Protein AF-A0AAD7FQK0-F1 (afdb_monomer_lite)

Radius of gyration: 15.22 Å; chains: 1; bounding box: 39×41×34 Å

pLDDT: mean 89.02, std 11.33, range [38.66, 98.31]

Foldseek 3Di:
DDDQLADAAPDPDDWFPLQVVFSVVCRVDDVQFQGWQDDPQFIKTKGFQQVLLRQLSSVLVNCCSRYVPLLSLLLNLLVVVVCVVLPCVCVVVVNDSVSRVVSSCRGSVDPCSVVSVVVQQVVLVVDPLSDRVSSVVSVPDSVNVVPDDSPRMDMDTDGDPPD

Structure (mmCIF, N/CA/C/O backbone):
data_AF-A0AAD7FQK0-F1
#
_entry.id   AF-A0AAD7FQK0-F1
#
loop_
_atom_site.group_PDB
_atom_site.id
_atom_site.type_symbol
_atom_site.label_atom_id
_atom_site.label_alt_id
_atom_site.label_comp_id
_atom_site.label_asym_id
_atom_site.label_entity_id
_atom_site.label_seq_id
_atom_site.pdbx_PDB_ins_code
_atom_site.Cartn_x
_atom_site.Cartn_y
_atom_site.Cartn_z
_atom_site.occupancy
_atom_site.B_iso_or_equiv
_atom_site.auth_seq_id
_atom_site.auth_comp_id
_atom_site.auth_asym_id
_atom_site.auth_atom_id
_atom_site.pdbx_PDB_model_num
ATOM 1 N N . MET A 1 1 ? -24.841 8.581 -8.766 1.00 45.16 1 MET A N 1
ATOM 2 C CA . MET A 1 1 ? -24.220 8.222 -7.472 1.00 45.16 1 MET A CA 1
ATOM 3 C C . MET A 1 1 ? -22.842 7.675 -7.782 1.00 45.16 1 MET A C 1
ATOM 5 O O . MET A 1 1 ? -22.759 6.767 -8.600 1.00 45.16 1 MET A O 1
ATOM 9 N N . ASN A 1 2 ? -21.780 8.251 -7.218 1.00 56.91 2 ASN A N 1
ATOM 10 C CA . ASN A 1 2 ? -20.431 7.723 -7.421 1.00 56.91 2 ASN A CA 1
ATOM 11 C C . ASN A 1 2 ? -20.324 6.373 -6.701 1.00 56.91 2 ASN A C 1
ATOM 13 O O . ASN A 1 2 ? -20.667 6.271 -5.525 1.00 56.91 2 ASN A O 1
ATOM 17 N N . THR A 1 3 ? -19.908 5.333 -7.423 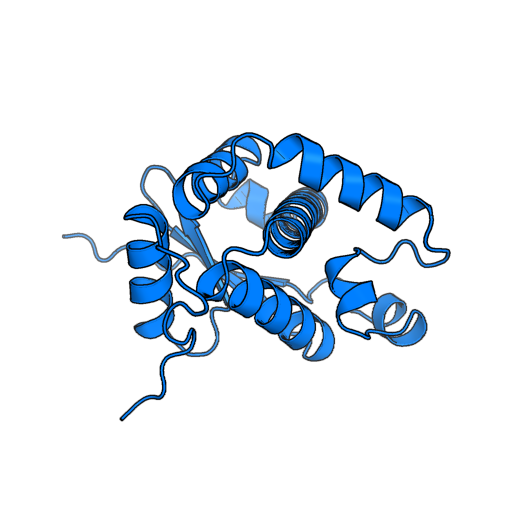1.00 67.56 3 THR A N 1
ATOM 18 C CA . THR A 1 3 ? -19.663 4.012 -6.829 1.00 67.56 3 THR A CA 1
ATOM 19 C C . THR A 1 3 ? -18.455 4.132 -5.897 1.00 67.56 3 THR A C 1
ATOM 21 O O . THR A 1 3 ? -17.454 4.719 -6.315 1.00 67.56 3 THR A O 1
ATOM 24 N N . PRO A 1 4 ? -18.516 3.633 -4.648 1.00 80.19 4 PRO A N 1
ATOM 25 C CA . PRO A 1 4 ? -17.392 3.738 -3.726 1.00 80.19 4 PRO A CA 1
ATOM 26 C C . PRO A 1 4 ? -16.162 3.017 -4.291 1.00 80.19 4 PRO A C 1
ATOM 28 O O . PRO A 1 4 ? -16.262 1.891 -4.780 1.00 80.19 4 PRO A O 1
ATOM 31 N N . LYS A 1 5 ? -14.993 3.657 -4.191 1.00 86.00 5 LYS A N 1
ATOM 32 C CA . LYS A 1 5 ? -13.697 3.120 -4.635 1.00 86.00 5 LYS A CA 1
ATOM 33 C C . LYS A 1 5 ? -13.308 1.854 -3.870 1.00 86.00 5 LYS A C 1
ATOM 35 O O . LYS A 1 5 ? -12.674 0.956 -4.425 1.00 86.00 5 LYS A O 1
ATOM 40 N N . ILE A 1 6 ? -13.699 1.780 -2.599 1.00 91.38 6 ILE A N 1
ATOM 41 C CA . ILE A 1 6 ? -13.516 0.612 -1.737 1.00 91.38 6 ILE A CA 1
ATOM 42 C C . ILE A 1 6 ? -14.890 0.178 -1.225 1.00 91.38 6 ILE A C 1
ATOM 44 O O . ILE A 1 6 ? -15.591 0.954 -0.572 1.00 91.38 6 ILE A O 1
ATOM 48 N N . GLY A 1 7 ? -15.263 -1.069 -1.526 1.00 89.44 7 GLY A N 1
ATOM 49 C CA . GLY A 1 7 ? -16.550 -1.659 -1.144 1.00 89.44 7 GLY A CA 1
ATOM 50 C C . GLY A 1 7 ? -16.733 -1.824 0.372 1.00 89.44 7 GLY A C 1
ATOM 51 O O . GLY A 1 7 ? -15.856 -1.442 1.150 1.00 89.44 7 GLY A O 1
ATOM 52 N N . PRO A 1 8 ? -17.859 -2.385 0.839 1.00 93.31 8 PRO A N 1
ATOM 53 C CA . PRO A 1 8 ? -18.054 -2.696 2.256 1.00 93.31 8 PRO A CA 1
ATOM 54 C C . PRO A 1 8 ? -17.078 -3.790 2.734 1.00 93.31 8 PRO A C 1
ATOM 56 O O . PRO A 1 8 ? -16.510 -4.512 1.910 1.00 93.31 8 PRO A O 1
ATOM 59 N N . PRO A 1 9 ? -16.851 -3.929 4.052 1.00 94.88 9 PRO A N 1
ATOM 60 C CA . PRO A 1 9 ? -16.157 -5.097 4.575 1.00 94.88 9 PRO A CA 1
ATOM 61 C C . PRO A 1 9 ? -16.959 -6.381 4.301 1.00 94.88 9 PRO A C 1
ATOM 63 O O . PRO A 1 9 ? -18.189 -6.353 4.240 1.00 94.88 9 PRO A O 1
ATOM 66 N N . VAL A 1 10 ? -16.266 -7.508 4.151 1.00 94.12 10 VAL A N 1
ATOM 67 C CA . VAL A 1 10 ? -16.847 -8.818 3.824 1.00 94.12 10 VAL A CA 1
ATOM 68 C C . VAL A 1 10 ? -16.416 -9.883 4.834 1.00 94.12 10 VAL A C 1
ATOM 70 O O . VAL A 1 10 ? -15.444 -9.708 5.567 1.00 94.12 10 VAL A O 1
ATOM 73 N N . SER A 1 11 ? -17.148 -10.999 4.881 1.00 88.81 11 SER A N 1
ATOM 74 C CA . SER A 1 11 ? -16.805 -12.180 5.693 1.00 88.81 11 SER A CA 1
ATOM 75 C C . SER A 1 11 ? -16.584 -11.896 7.189 1.00 88.81 11 SER A C 1
ATOM 77 O O . SER A 1 11 ? -15.752 -12.528 7.830 1.00 88.81 11 SER A O 1
ATOM 79 N N . GLY A 1 12 ? -17.320 -10.933 7.754 1.00 89.31 12 GLY A N 1
ATOM 80 C CA . GLY A 1 12 ? -17.234 -10.580 9.176 1.00 89.31 12 GLY A CA 1
ATOM 81 C C . GLY A 1 12 ? -16.022 -9.724 9.560 1.00 89.31 12 GLY A C 1
ATOM 82 O O . GLY A 1 12 ? -15.845 -9.440 10.745 1.00 89.31 12 GLY A O 1
ATOM 83 N N . PHE A 1 13 ? -15.214 -9.281 8.590 1.00 95.50 13 PHE A N 1
ATOM 84 C CA . PHE A 1 13 ? -14.123 -8.346 8.843 1.00 95.50 13 PHE A CA 1
ATOM 85 C C . PHE A 1 13 ? -14.657 -7.022 9.407 1.00 95.50 13 PHE A C 1
ATOM 87 O O . PHE A 1 13 ? -15.628 -6.455 8.902 1.00 95.50 13 PHE A O 1
ATOM 94 N N . LYS A 1 14 ? -14.008 -6.511 10.454 1.00 95.56 14 LYS A N 1
ATOM 95 C CA . LYS A 1 14 ? -14.300 -5.201 11.038 1.00 95.56 14 LYS A CA 1
ATOM 96 C C . LYS A 1 14 ? -13.122 -4.279 10.773 1.00 95.56 14 LYS A C 1
ATOM 98 O O . LYS A 1 14 ? -11.991 -4.612 11.099 1.00 95.56 14 LYS A O 1
ATOM 103 N N . ARG A 1 15 ? -13.402 -3.122 10.179 1.00 96.69 15 ARG A N 1
ATOM 104 C CA . ARG A 1 15 ? -12.401 -2.075 9.964 1.00 96.69 15 ARG A CA 1
ATOM 105 C C . ARG A 1 15 ? -12.137 -1.354 11.278 1.00 96.69 15 ARG A C 1
ATOM 107 O O . ARG A 1 15 ? -13.093 -1.033 11.985 1.00 96.69 15 ARG A O 1
ATOM 114 N N . SER A 1 16 ? -10.874 -1.050 11.559 1.00 97.25 16 SER A N 1
ATOM 115 C CA . SER A 1 16 ? -10.532 -0.140 12.649 1.00 97.25 16 SER A CA 1
ATOM 116 C C . SER A 1 16 ? -11.048 1.275 12.353 1.00 97.25 16 SER A C 1
ATOM 118 O O . SER A 1 16 ? -11.387 1.608 11.211 1.00 97.25 16 SER A O 1
ATOM 120 N N . GLY A 1 17 ? -11.083 2.138 13.372 1.00 97.31 17 GLY A N 1
ATOM 121 C CA . GLY A 1 17 ? -11.430 3.551 13.183 1.00 97.31 17 GLY A CA 1
ATOM 122 C C . GLY A 1 17 ? -10.505 4.254 12.180 1.00 97.31 17 GLY A C 1
ATOM 123 O O . GLY A 1 17 ? -10.979 5.005 11.329 1.00 97.31 17 GLY A O 1
ATOM 124 N N . ALA A 1 18 ? -9.206 3.938 12.216 1.00 96.25 18 ALA A N 1
ATOM 125 C CA . ALA A 1 18 ? -8.222 4.477 11.279 1.00 96.25 18 ALA A CA 1
ATOM 126 C C . ALA A 1 18 ? -8.488 4.010 9.838 1.00 96.25 18 ALA A C 1
ATOM 128 O O . ALA A 1 18 ? -8.480 4.819 8.912 1.00 96.25 18 ALA A O 1
ATOM 129 N N . LEU A 1 19 ? -8.824 2.732 9.637 1.00 96.75 19 LEU A N 1
ATOM 130 C CA . LEU A 1 19 ? -9.146 2.227 8.301 1.00 96.75 19 LEU A CA 1
ATOM 131 C C . LEU A 1 19 ? -10.486 2.753 7.777 1.00 96.75 19 LEU A C 1
ATOM 133 O O . LEU A 1 19 ? -10.618 3.007 6.580 1.00 96.75 19 LEU A O 1
ATOM 137 N N . LEU A 1 20 ? -11.480 2.962 8.645 1.00 96.38 20 LEU A N 1
ATOM 138 C CA . LEU A 1 20 ? -12.720 3.644 8.260 1.00 96.38 20 LEU A CA 1
ATOM 139 C C . LEU A 1 20 ? -12.449 5.072 7.785 1.00 96.38 20 LEU A C 1
ATOM 141 O O . LEU A 1 20 ? -12.992 5.474 6.755 1.00 96.38 20 LEU A O 1
ATOM 145 N N . PHE A 1 21 ? -11.587 5.807 8.491 1.00 94.38 21 PHE A N 1
ATOM 146 C CA . PHE A 1 21 ? -11.158 7.141 8.080 1.00 94.38 21 PHE A CA 1
ATOM 147 C C . PHE A 1 21 ? -10.470 7.109 6.707 1.00 94.38 21 PHE A C 1
ATOM 149 O O . PHE A 1 21 ? -10.898 7.820 5.798 1.00 94.38 21 PHE A O 1
ATOM 156 N N . GLN A 1 22 ? -9.494 6.218 6.513 1.00 94.44 22 GLN A N 1
ATOM 157 C CA . GLN A 1 22 ? -8.780 6.052 5.242 1.00 94.44 22 GLN A CA 1
ATOM 158 C C . GLN A 1 22 ? -9.730 5.738 4.075 1.00 94.44 22 GLN A C 1
ATOM 160 O O . GLN A 1 22 ? -9.685 6.386 3.028 1.00 94.44 22 GLN A O 1
ATOM 165 N N . VAL A 1 23 ? -10.642 4.777 4.261 1.00 94.50 23 VAL A N 1
ATOM 166 C CA . VAL A 1 23 ? -11.647 4.397 3.254 1.00 94.50 23 VAL A CA 1
ATOM 167 C C . VAL A 1 23 ? -12.598 5.557 2.952 1.00 94.50 23 VAL A C 1
ATOM 169 O O . VAL A 1 23 ? -12.907 5.806 1.786 1.00 94.50 23 VAL A O 1
ATOM 172 N N . SER A 1 24 ? -13.059 6.271 3.982 1.00 92.12 24 SER A N 1
ATOM 173 C CA . SER A 1 24 ? -13.939 7.432 3.823 1.00 92.12 24 SER A CA 1
ATOM 174 C C . SER A 1 24 ? -13.266 8.521 2.994 1.00 92.12 24 SER A C 1
ATOM 176 O O . SER A 1 24 ? -13.855 9.004 2.030 1.00 92.12 24 SER A O 1
ATOM 178 N N . GLN A 1 25 ? -12.018 8.864 3.322 1.00 90.44 25 GLN A N 1
ATOM 179 C CA . GLN A 1 25 ? -11.257 9.859 2.574 1.00 90.44 25 GLN A CA 1
ATOM 180 C C . GLN A 1 25 ? -11.051 9.423 1.118 1.00 90.44 25 GLN A C 1
ATOM 182 O O . GLN A 1 25 ? -11.343 10.191 0.207 1.00 90.44 25 GLN A O 1
ATOM 187 N N . LEU A 1 26 ? -10.629 8.178 0.875 1.00 90.38 26 LEU A N 1
ATOM 188 C CA . LEU A 1 26 ? -10.425 7.659 -0.483 1.00 90.38 26 LEU A CA 1
ATOM 189 C C . LEU A 1 26 ? -11.706 7.650 -1.329 1.00 90.38 26 LEU A C 1
ATOM 191 O O . LEU A 1 26 ? -11.639 7.882 -2.532 1.00 90.38 26 LEU A O 1
ATOM 195 N N . ASN A 1 27 ? -12.869 7.414 -0.720 1.00 89.94 27 ASN A N 1
ATOM 196 C CA . ASN A 1 27 ? -14.157 7.455 -1.418 1.00 89.94 27 ASN A CA 1
ATOM 197 C C . ASN A 1 27 ? -14.642 8.885 -1.735 1.00 89.94 27 ASN A C 1
ATOM 199 O O . ASN A 1 27 ? -15.530 9.037 -2.572 1.00 89.94 27 ASN A O 1
ATOM 203 N N . GLN A 1 28 ? -14.099 9.912 -1.072 1.00 87.19 28 GLN A N 1
ATOM 204 C CA . GLN A 1 28 ? -14.461 11.323 -1.280 1.00 87.19 28 GLN A CA 1
ATOM 205 C C . GLN A 1 28 ? -13.524 12.064 -2.247 1.00 87.19 28 GLN A C 1
ATOM 207 O O . GLN A 1 28 ? -13.875 13.132 -2.742 1.00 87.19 28 GLN A O 1
ATOM 212 N N . LEU A 1 29 ? -12.328 11.529 -2.493 1.00 81.88 29 LEU A N 1
ATOM 213 C CA . LEU A 1 29 ? -11.296 12.160 -3.317 1.00 81.88 29 LEU A CA 1
ATOM 214 C C . LEU A 1 29 ? -11.482 11.896 -4.818 1.00 81.88 29 LEU A C 1
ATOM 216 O O . LEU A 1 29 ? -12.299 11.068 -5.224 1.00 81.88 29 LEU A O 1
ATOM 220 N N . SER A 1 30 ? -10.678 12.588 -5.642 1.00 75.81 30 SER A N 1
ATOM 221 C CA . SER A 1 30 ? -10.557 12.287 -7.075 1.00 75.81 30 SER A CA 1
ATOM 222 C C . SER A 1 30 ? -10.328 10.782 -7.285 1.00 75.81 30 SER A C 1
ATOM 224 O O . SER A 1 30 ? -9.539 10.190 -6.534 1.00 75.81 30 SER A O 1
ATOM 226 N N . PRO A 1 31 ? -10.949 10.150 -8.305 1.00 75.38 31 PRO A N 1
ATOM 227 C CA . PRO A 1 31 ? -10.731 8.735 -8.614 1.00 75.38 31 PRO A CA 1
ATOM 228 C C . PRO A 1 31 ? -9.253 8.372 -8.813 1.00 75.38 31 PRO A C 1
ATOM 230 O O . PRO A 1 31 ? -8.893 7.199 -8.675 1.00 75.38 31 PRO A O 1
ATOM 233 N N . ASP A 1 32 ? -8.402 9.356 -9.089 1.00 81.69 32 ASP A N 1
ATOM 234 C CA . ASP A 1 32 ? -6.985 9.188 -9.400 1.00 81.69 32 ASP A CA 1
ATOM 235 C C . ASP A 1 32 ? -6.134 8.759 -8.199 1.00 81.69 32 ASP A C 1
ATOM 237 O O . ASP A 1 32 ? -5.180 8.013 -8.385 1.00 81.69 32 ASP A O 1
ATOM 241 N N . TYR A 1 33 ? -6.506 9.114 -6.963 1.00 89.31 33 TYR A N 1
ATOM 242 C CA . TYR A 1 33 ? -5.682 8.817 -5.782 1.00 89.31 33 TYR A CA 1
ATOM 243 C C . TYR A 1 33 ? -5.937 7.429 -5.214 1.00 89.31 33 TYR A C 1
ATOM 245 O O . TYR A 1 33 ? -7.033 7.118 -4.749 1.00 89.31 33 TYR A O 1
ATOM 253 N N . ASP A 1 34 ? -4.923 6.578 -5.228 1.00 92.06 34 ASP A N 1
ATOM 254 C CA . ASP A 1 34 ? -5.001 5.176 -4.838 1.00 92.06 34 ASP A CA 1
ATOM 255 C C . ASP A 1 34 ? -4.681 4.927 -3.360 1.00 92.06 34 ASP A C 1
ATOM 257 O O . ASP A 1 34 ? -5.145 3.921 -2.812 1.00 92.06 34 ASP A O 1
ATOM 261 N N . TYR A 1 35 ? -3.965 5.838 -2.699 1.00 93.62 35 TYR A N 1
ATOM 262 C CA . TYR A 1 35 ? -3.724 5.793 -1.256 1.00 93.62 35 TYR A CA 1
ATOM 263 C C . TYR A 1 35 ? -3.463 7.179 -0.661 1.00 93.62 35 TYR A C 1
ATOM 265 O O . TYR A 1 35 ? -3.130 8.119 -1.381 1.00 93.62 35 TYR A O 1
ATOM 273 N N . ILE A 1 36 ? -3.584 7.290 0.662 1.00 93.56 36 ILE A N 1
ATOM 274 C CA . ILE A 1 36 ? -3.234 8.492 1.426 1.00 93.56 36 ILE A CA 1
ATOM 275 C C . ILE A 1 36 ? -2.237 8.093 2.511 1.00 93.56 36 ILE A C 1
ATOM 277 O O . ILE A 1 36 ? -2.545 7.251 3.352 1.00 93.56 36 ILE A O 1
ATOM 281 N N . ILE A 1 37 ? -1.055 8.693 2.500 1.00 93.50 37 ILE A N 1
ATOM 282 C CA . ILE A 1 37 ? -0.082 8.594 3.586 1.00 93.50 37 ILE A CA 1
ATOM 283 C C . ILE A 1 37 ? -0.311 9.796 4.502 1.00 93.50 37 ILE A C 1
ATOM 285 O O . ILE A 1 37 ? -0.286 10.948 4.060 1.00 93.50 37 ILE A O 1
ATOM 289 N N . LEU A 1 38 ? -0.578 9.520 5.773 1.00 91.19 38 LEU A N 1
ATOM 290 C CA . LEU A 1 38 ? -0.817 10.521 6.800 1.00 91.19 38 LEU A CA 1
ATOM 291 C C . LEU A 1 38 ? 0.519 10.924 7.423 1.00 91.19 38 LEU A C 1
ATOM 293 O O . LEU A 1 38 ? 1.267 10.085 7.928 1.00 91.19 38 LEU A O 1
ATOM 297 N N . LEU A 1 39 ? 0.810 12.219 7.377 1.00 87.69 39 LEU A N 1
ATOM 298 C CA . LEU A 1 39 ? 1.911 12.840 8.101 1.00 87.69 39 LEU A CA 1
ATOM 299 C C . LEU A 1 39 ? 1.360 13.515 9.363 1.00 87.69 39 LEU A C 1
ATOM 301 O O . LEU A 1 39 ? 0.149 13.610 9.553 1.00 87.69 39 LEU A O 1
ATOM 305 N N . GLU A 1 40 ? 2.250 13.994 10.231 1.00 81.50 40 GLU A N 1
ATOM 306 C CA . GLU A 1 40 ? 1.868 14.642 11.495 1.00 81.50 40 GLU A CA 1
ATOM 307 C C . GLU A 1 40 ? 0.932 15.846 11.281 1.00 81.50 40 GLU A C 1
ATOM 309 O O . GLU A 1 40 ? -0.044 16.005 12.010 1.00 81.50 40 GLU A O 1
ATOM 314 N N . TYR A 1 41 ? 1.188 16.643 10.236 1.00 80.25 41 TYR A N 1
ATOM 315 C CA . TYR A 1 41 ? 0.413 17.849 9.907 1.00 80.25 41 TYR A CA 1
ATOM 316 C C . TYR A 1 41 ? -0.145 17.867 8.477 1.00 80.25 41 TYR A C 1
ATOM 318 O O . TYR A 1 41 ? -0.964 18.723 8.150 1.00 80.25 41 TYR A O 1
ATOM 326 N N . ASP A 1 42 ? 0.264 16.918 7.635 1.00 85.00 42 ASP A N 1
ATOM 327 C CA . ASP A 1 42 ? 0.014 16.927 6.194 1.00 85.00 42 ASP A CA 1
ATOM 328 C C . ASP A 1 42 ? -0.466 15.566 5.680 1.00 85.00 42 ASP A C 1
ATOM 330 O O . ASP A 1 42 ? -0.515 14.565 6.399 1.00 85.00 42 ASP A O 1
ATOM 334 N N . ARG A 1 43 ? -0.850 15.529 4.402 1.00 89.56 43 ARG A N 1
ATOM 335 C CA . ARG A 1 43 ? -1.262 14.309 3.705 1.00 89.56 43 ARG A CA 1
ATOM 336 C C . ARG A 1 43 ? -0.543 14.220 2.373 1.00 89.56 43 ARG A C 1
ATOM 338 O O . ARG A 1 43 ? -0.584 15.161 1.580 1.00 89.56 43 ARG A O 1
ATOM 345 N N . VAL A 1 44 ? 0.057 13.066 2.118 1.00 90.44 44 VAL A N 1
ATOM 346 C CA . VAL A 1 44 ? 0.625 12.727 0.815 1.00 90.44 44 VAL A CA 1
ATOM 347 C C . VAL A 1 44 ? -0.342 11.792 0.114 1.00 90.44 44 VAL A C 1
ATOM 349 O O . VAL A 1 44 ? -0.689 10.727 0.623 1.00 90.44 44 VAL A O 1
ATOM 352 N N . TYR A 1 45 ? -0.795 12.202 -1.059 1.00 90.44 45 TYR A N 1
ATOM 353 C CA . TYR A 1 45 ? -1.675 11.416 -1.901 1.00 90.44 45 TYR A CA 1
ATOM 354 C C . TYR A 1 45 ? -0.834 10.671 -2.923 1.00 90.44 45 TYR A C 1
ATOM 356 O O . TYR A 1 45 ? 0.074 11.231 -3.537 1.00 90.44 45 TYR A O 1
ATOM 364 N N . VAL A 1 46 ? -1.147 9.394 -3.078 1.00 90.62 46 VAL A N 1
ATOM 365 C CA . VAL A 1 46 ? -0.405 8.464 -3.918 1.00 90.62 46 VAL A CA 1
ATOM 366 C C . VAL A 1 46 ? -1.312 8.019 -5.050 1.00 90.62 46 VAL A C 1
ATOM 368 O O . VAL A 1 46 ? -2.431 7.569 -4.797 1.00 90.62 46 VAL A O 1
ATOM 371 N N . SER A 1 47 ? -0.832 8.105 -6.282 1.00 90.62 47 SER A N 1
ATOM 372 C CA . SER A 1 47 ? -1.480 7.564 -7.477 1.00 90.62 47 SER A CA 1
ATOM 373 C C . SER A 1 47 ? -0.461 6.842 -8.348 1.00 90.62 47 SER A C 1
ATOM 375 O O . SER A 1 47 ? 0.721 7.176 -8.345 1.00 90.62 47 SER A O 1
ATOM 377 N N . PHE A 1 48 ? -0.915 5.848 -9.105 1.00 89.19 48 PHE A N 1
ATOM 378 C CA . PHE A 1 48 ? -0.050 5.094 -10.012 1.00 89.19 48 PHE A CA 1
ATOM 379 C C . PHE A 1 48 ? -0.471 5.353 -11.458 1.00 89.19 48 PHE A C 1
ATOM 381 O O . PHE A 1 48 ? -1.577 4.980 -11.853 1.00 89.19 48 PHE A O 1
ATOM 388 N N . SER A 1 49 ? 0.395 5.969 -12.263 1.00 87.50 49 SER A N 1
ATOM 389 C CA . SER A 1 49 ? 0.096 6.259 -13.676 1.00 87.50 49 SER A CA 1
ATOM 390 C C . SER A 1 49 ? 0.204 5.029 -14.573 1.00 87.50 49 SER A C 1
ATOM 392 O O . SER A 1 49 ? -0.470 4.964 -15.600 1.00 87.50 49 SER A O 1
ATOM 394 N N . HIS A 1 50 ? 1.001 4.026 -14.189 1.00 88.25 50 HIS A N 1
ATOM 395 C CA . HIS A 1 50 ? 1.158 2.800 -14.972 1.00 88.25 50 HIS A CA 1
ATOM 396 C C . HIS A 1 50 ? -0.016 1.821 -14.730 1.00 88.25 50 HIS A C 1
ATOM 398 O O . HIS A 1 50 ? -0.133 1.282 -13.621 1.00 88.25 50 HIS A O 1
ATOM 404 N N . PRO A 1 51 ? -0.883 1.531 -15.728 1.00 89.94 51 PRO A N 1
ATOM 405 C CA . PRO A 1 51 ? -2.150 0.832 -15.484 1.00 89.94 51 PRO A CA 1
ATOM 406 C C . PRO A 1 51 ? -2.016 -0.581 -14.889 1.00 89.94 51 PRO A C 1
ATOM 408 O O . PRO A 1 51 ? -2.747 -0.871 -13.940 1.00 89.94 51 PRO A O 1
ATOM 411 N N . PRO A 1 52 ? -1.081 -1.445 -15.340 1.00 89.69 52 PRO A N 1
ATOM 412 C CA . PRO A 1 52 ? -0.850 -2.744 -14.700 1.00 89.69 52 PRO A CA 1
ATOM 413 C C . PRO A 1 52 ? -0.479 -2.651 -13.212 1.00 89.69 52 PRO A C 1
ATOM 415 O O . PRO A 1 52 ? -1.010 -3.403 -12.397 1.00 89.69 52 PRO A O 1
ATOM 418 N N . ILE A 1 53 ? 0.371 -1.688 -12.828 1.00 89.06 53 ILE A N 1
AT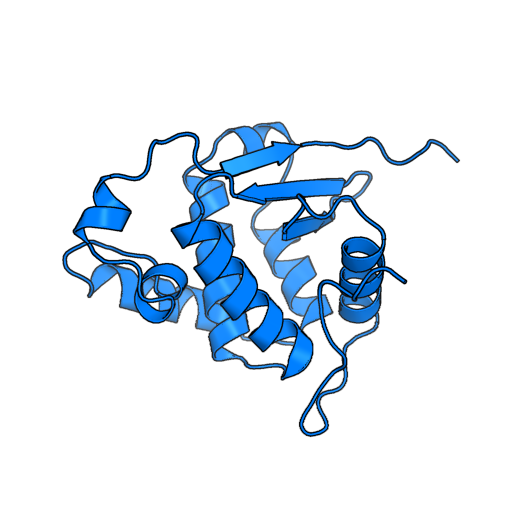OM 419 C CA . ILE A 1 53 ? 0.758 -1.490 -11.420 1.00 89.06 53 ILE A CA 1
ATOM 420 C C . ILE A 1 53 ? -0.442 -1.009 -10.624 1.00 89.06 53 ILE A C 1
ATOM 422 O O . ILE A 1 53 ? -0.739 -1.545 -9.558 1.00 89.06 53 ILE A O 1
ATOM 426 N N . ARG A 1 54 ? -1.155 -0.012 -11.159 1.00 92.38 54 ARG A N 1
ATOM 427 C CA . ARG A 1 54 ? -2.347 0.540 -10.522 1.00 92.38 54 ARG A CA 1
ATOM 428 C C . ARG A 1 54 ? -3.392 -0.541 -10.276 1.00 92.38 54 ARG A C 1
ATOM 430 O O . ARG A 1 54 ? -3.970 -0.588 -9.190 1.00 92.38 54 ARG A O 1
ATOM 437 N N . ALA A 1 55 ? -3.622 -1.411 -11.258 1.00 93.12 55 ALA A N 1
ATOM 438 C CA . ALA A 1 55 ? -4.557 -2.523 -11.154 1.00 93.12 55 ALA A CA 1
ATOM 439 C C . ALA A 1 55 ? -4.128 -3.516 -10.063 1.00 93.12 55 ALA A C 1
ATOM 441 O O . ALA A 1 55 ? -4.931 -3.820 -9.177 1.00 93.12 55 ALA A O 1
ATOM 442 N N . ALA A 1 56 ? -2.862 -3.949 -10.068 1.00 95.00 56 ALA A N 1
ATOM 443 C CA . ALA A 1 56 ? -2.309 -4.846 -9.052 1.00 95.00 56 ALA A CA 1
ATOM 444 C C . ALA A 1 56 ? -2.401 -4.240 -7.639 1.00 95.00 56 ALA A C 1
ATOM 446 O O . ALA A 1 56 ? -2.876 -4.884 -6.697 1.00 95.00 56 ALA A O 1
ATOM 447 N N . PHE A 1 57 ? -2.035 -2.963 -7.500 1.00 95.69 57 PHE A N 1
ATOM 448 C CA . PHE A 1 57 ? -2.119 -2.231 -6.241 1.00 95.69 57 PHE A CA 1
ATOM 449 C C . PHE A 1 57 ? -3.560 -2.109 -5.753 1.00 95.69 57 PHE A C 1
ATOM 451 O O . PHE A 1 57 ? -3.854 -2.445 -4.607 1.00 95.69 57 PHE A O 1
ATOM 458 N N . CYS A 1 58 ? -4.482 -1.677 -6.615 1.00 94.81 58 CYS A N 1
ATOM 459 C CA . CYS A 1 58 ? -5.886 -1.513 -6.251 1.00 94.81 58 CYS A CA 1
ATOM 460 C C . CYS A 1 58 ? -6.542 -2.843 -5.877 1.00 94.81 58 CYS A C 1
ATOM 462 O O . CYS A 1 58 ? -7.323 -2.874 -4.927 1.00 94.81 58 CYS A O 1
ATOM 464 N N . ALA A 1 59 ? -6.216 -3.937 -6.570 1.00 95.62 59 ALA A N 1
ATOM 465 C CA . ALA A 1 59 ? -6.700 -5.269 -6.222 1.00 95.62 59 ALA A CA 1
ATOM 466 C C . ALA A 1 59 ? -6.208 -5.692 -4.828 1.00 95.62 59 ALA A C 1
ATOM 468 O O . ALA A 1 59 ? -7.013 -6.090 -3.982 1.00 95.62 59 ALA A O 1
ATOM 469 N N . CYS A 1 60 ? -4.909 -5.527 -4.554 1.00 97.62 60 CYS A N 1
ATOM 470 C CA . CYS A 1 60 ? -4.312 -5.844 -3.258 1.00 97.62 60 CYS A CA 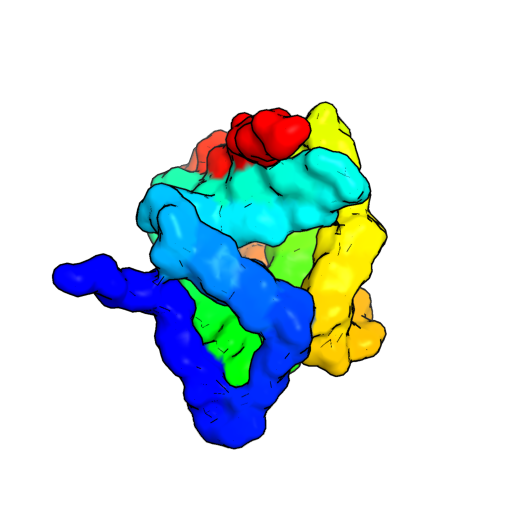1
ATOM 471 C C . CYS A 1 60 ? -4.889 -4.972 -2.126 1.00 97.62 60 CYS A C 1
ATOM 473 O O . CYS A 1 60 ? -5.352 -5.497 -1.109 1.00 97.62 60 CYS A O 1
ATOM 475 N N . ARG A 1 61 ? -4.969 -3.650 -2.337 1.00 96.88 61 ARG A N 1
ATOM 476 C CA . ARG A 1 61 ? -5.593 -2.682 -1.419 1.00 96.88 61 ARG A CA 1
ATOM 477 C C . ARG A 1 61 ? -7.036 -3.054 -1.122 1.00 96.88 61 ARG A C 1
ATOM 479 O O . ARG A 1 61 ? -7.422 -3.138 0.040 1.00 96.88 61 ARG A O 1
ATOM 486 N N . ASN A 1 62 ? -7.841 -3.289 -2.154 1.00 96.00 62 ASN A N 1
ATOM 487 C CA . ASN A 1 62 ? -9.249 -3.617 -1.973 1.00 96.00 62 ASN A CA 1
ATOM 488 C C . ASN A 1 62 ? -9.404 -4.917 -1.185 1.00 96.00 62 ASN A C 1
ATOM 490 O O . ASN A 1 62 ? -10.232 -4.961 -0.278 1.00 96.00 62 ASN A O 1
ATOM 494 N N . LYS A 1 63 ? -8.577 -5.934 -1.449 1.00 96.31 63 LYS A N 1
ATOM 495 C CA . LYS A 1 63 ? -8.565 -7.167 -0.657 1.00 96.31 63 LYS A CA 1
ATOM 496 C C . LYS A 1 63 ? -8.244 -6.879 0.812 1.00 96.31 63 LYS A C 1
ATOM 498 O O . LYS A 1 63 ? -9.058 -7.185 1.676 1.00 96.31 63 LYS A O 1
ATOM 503 N N . ALA A 1 64 ? -7.138 -6.192 1.096 1.00 97.12 64 ALA A N 1
ATOM 504 C CA . ALA A 1 64 ? -6.753 -5.824 2.460 1.00 97.12 64 ALA A CA 1
ATOM 505 C C . ALA A 1 64 ? -7.865 -5.051 3.196 1.00 97.12 64 ALA A C 1
ATOM 507 O O . ALA A 1 64 ? -8.226 -5.387 4.321 1.00 97.12 64 ALA A O 1
ATOM 508 N N . MET A 1 65 ? -8.466 -4.053 2.544 1.00 97.12 65 MET A N 1
ATOM 509 C CA . MET A 1 65 ? -9.446 -3.156 3.165 1.00 97.12 65 MET A CA 1
ATOM 510 C C . MET A 1 65 ? -10.871 -3.723 3.243 1.00 97.12 65 MET A C 1
ATOM 512 O O . MET A 1 65 ? -11.700 -3.196 3.993 1.00 97.12 65 MET A O 1
ATOM 516 N N . THR A 1 66 ? -11.202 -4.753 2.463 1.00 96.88 66 THR A N 1
ATOM 517 C CA . THR A 1 66 ? -12.534 -5.388 2.489 1.00 96.88 66 THR A CA 1
ATOM 518 C C . THR A 1 66 ? -12.541 -6.693 3.273 1.00 96.88 66 THR A C 1
ATOM 520 O O . THR A 1 66 ? -13.524 -6.952 3.958 1.00 96.88 66 THR A O 1
ATOM 523 N N . THR A 1 67 ? -11.467 -7.484 3.248 1.00 96.81 67 THR A N 1
ATOM 524 C CA . THR A 1 67 ? -11.424 -8.796 3.915 1.00 96.81 67 THR A CA 1
ATOM 525 C C . THR A 1 67 ? -10.494 -8.838 5.128 1.00 96.81 67 THR A C 1
ATOM 527 O O . THR A 1 67 ? -10.526 -9.825 5.857 1.00 96.81 67 THR A O 1
ATOM 530 N N . GLY A 1 68 ? -9.618 -7.845 5.324 1.00 94.94 68 GLY A N 1
ATOM 531 C CA . GLY A 1 68 ? -8.565 -7.913 6.344 1.00 94.94 68 GLY A CA 1
ATOM 532 C C . GLY A 1 68 ? -7.484 -8.955 6.043 1.00 94.94 68 GLY A C 1
ATOM 533 O O . GLY A 1 68 ? -6.864 -9.487 6.963 1.00 94.94 68 GLY A O 1
ATOM 534 N N . ASP A 1 69 ? -7.283 -9.309 4.766 1.00 96.88 69 ASP A N 1
ATOM 535 C CA . ASP A 1 69 ? -6.307 -10.330 4.367 1.00 96.88 69 ASP A CA 1
ATOM 536 C C . ASP A 1 69 ? -4.884 -9.902 4.767 1.00 96.88 69 ASP A C 1
ATOM 538 O O . ASP A 1 69 ? -4.311 -8.974 4.196 1.00 96.88 69 ASP A O 1
ATOM 542 N N . ARG A 1 70 ? -4.301 -10.606 5.744 1.00 96.31 70 ARG A N 1
ATOM 543 C CA . ARG A 1 70 ? -2.973 -10.302 6.300 1.00 96.31 70 ARG A CA 1
ATOM 544 C C . ARG A 1 70 ? -1.847 -10.420 5.275 1.00 96.31 70 ARG A C 1
ATOM 546 O O . ARG A 1 70 ? -0.880 -9.667 5.356 1.00 96.31 70 ARG A O 1
ATOM 553 N N . ARG A 1 71 ? -1.968 -11.328 4.300 1.00 96.75 71 ARG A N 1
ATOM 554 C CA . ARG A 1 71 ? -0.993 -11.447 3.208 1.00 96.75 71 ARG A CA 1
ATOM 555 C C . ARG A 1 71 ? -1.085 -10.222 2.303 1.00 96.75 71 ARG A C 1
ATOM 557 O O . ARG A 1 71 ? -0.052 -9.671 1.947 1.00 96.75 71 ARG A O 1
ATOM 564 N N . ALA A 1 72 ? -2.293 -9.760 1.978 1.00 97.69 72 ALA A N 1
ATOM 565 C CA . ALA A 1 72 ? -2.494 -8.522 1.223 1.00 97.69 72 ALA A CA 1
ATOM 566 C C . ALA A 1 72 ? -1.940 -7.300 1.970 1.00 97.69 72 ALA A C 1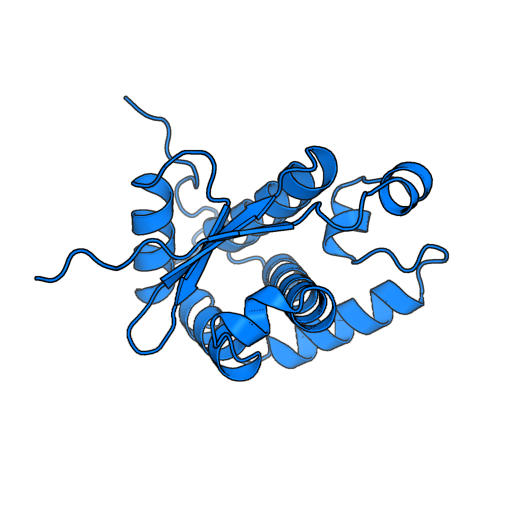
ATOM 568 O O . ALA A 1 72 ? -1.240 -6.488 1.372 1.00 97.69 72 ALA A O 1
ATOM 569 N N . VAL A 1 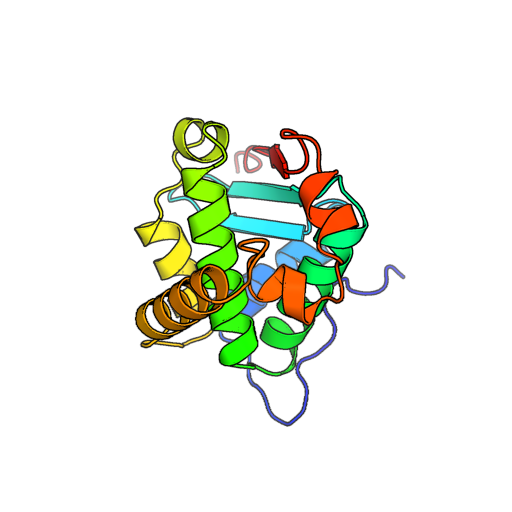73 ? -2.164 -7.204 3.284 1.00 98.00 73 VAL A N 1
ATOM 570 C CA . VAL A 1 73 ? -1.577 -6.135 4.110 1.00 98.00 73 VAL A CA 1
ATOM 571 C C . VAL A 1 73 ? -0.045 -6.185 4.084 1.00 98.00 73 VAL A C 1
ATOM 573 O O . VAL A 1 73 ? 0.586 -5.154 3.867 1.00 98.00 73 VAL A O 1
ATOM 576 N N . GLY A 1 74 ? 0.562 -7.367 4.234 1.00 98.19 74 GLY A N 1
ATOM 577 C CA . GLY A 1 74 ? 2.017 -7.536 4.130 1.00 98.19 74 GLY A CA 1
ATOM 578 C C . GLY A 1 74 ? 2.569 -7.149 2.753 1.00 98.19 74 GLY A C 1
ATOM 579 O O . GLY A 1 74 ? 3.594 -6.476 2.664 1.00 98.19 74 GLY A O 1
ATOM 580 N N . MET A 1 75 ? 1.858 -7.503 1.676 1.00 98.31 75 MET A N 1
ATOM 581 C CA . MET A 1 75 ? 2.206 -7.108 0.306 1.00 98.31 75 MET A CA 1
ATOM 582 C C . MET A 1 75 ? 2.150 -5.594 0.102 1.00 98.31 75 MET A C 1
ATOM 584 O O . MET A 1 75 ? 3.058 -5.044 -0.516 1.00 98.31 75 MET A O 1
ATOM 588 N N . LEU A 1 76 ? 1.133 -4.918 0.642 1.00 97.62 76 LEU A N 1
ATOM 589 C CA . LEU A 1 76 ? 1.056 -3.455 0.618 1.00 97.62 76 LEU A CA 1
ATOM 590 C C . LEU A 1 76 ? 2.198 -2.825 1.415 1.00 97.62 76 LEU A C 1
ATOM 592 O O . LEU A 1 76 ? 2.842 -1.913 0.912 1.00 97.62 76 LEU A O 1
ATOM 596 N N . ALA A 1 77 ? 2.477 -3.327 2.620 1.00 97.56 77 ALA A N 1
ATOM 597 C CA . ALA A 1 77 ? 3.516 -2.780 3.490 1.00 97.56 77 ALA A CA 1
ATOM 598 C C . ALA A 1 77 ? 4.897 -2.864 2.834 1.00 97.56 77 ALA A C 1
ATOM 600 O O . ALA A 1 77 ? 5.616 -1.870 2.775 1.00 97.56 77 ALA A O 1
ATOM 601 N N . HIS A 1 78 ? 5.229 -4.024 2.267 1.00 97.50 78 HIS A N 1
ATOM 602 C CA . HIS A 1 78 ? 6.444 -4.198 1.477 1.00 97.50 78 HIS A CA 1
ATOM 603 C C . HIS A 1 78 ? 6.479 -3.269 0.259 1.00 97.50 78 HIS A C 1
ATOM 605 O O . HIS A 1 78 ? 7.470 -2.581 0.039 1.00 97.50 78 HIS A O 1
ATOM 611 N N . PHE A 1 79 ? 5.390 -3.196 -0.513 1.00 95.25 79 PHE A N 1
ATOM 612 C CA . PHE A 1 79 ? 5.344 -2.349 -1.705 1.00 95.25 79 PHE A CA 1
ATOM 613 C C . PHE A 1 79 ? 5.533 -0.863 -1.371 1.00 95.25 79 PHE A C 1
ATOM 615 O O . PHE A 1 79 ? 6.239 -0.155 -2.080 1.00 95.25 79 PHE A O 1
ATOM 622 N N . PHE A 1 80 ? 4.975 -0.400 -0.256 1.00 94.81 80 PHE A N 1
ATOM 623 C CA . PHE A 1 80 ? 5.179 0.958 0.229 1.00 94.81 80 PHE A CA 1
ATOM 624 C C . PHE A 1 80 ? 6.618 1.235 0.671 1.00 94.81 80 PHE A C 1
ATOM 626 O O . PHE A 1 80 ? 7.155 2.297 0.356 1.00 94.81 80 PHE A O 1
ATOM 633 N N . LEU A 1 81 ? 7.257 0.298 1.378 1.00 94.56 81 LEU A N 1
ATOM 634 C CA . LEU A 1 81 ? 8.676 0.419 1.727 1.00 94.56 81 LEU A CA 1
ATOM 635 C C . LEU A 1 81 ? 9.539 0.511 0.470 1.00 94.56 81 LEU A C 1
ATOM 637 O O . LEU A 1 81 ? 10.373 1.407 0.368 1.00 94.56 81 LEU A O 1
ATOM 641 N N . LEU A 1 82 ? 9.280 -0.351 -0.512 1.00 91.88 82 LEU A N 1
ATOM 642 C CA . LEU A 1 82 ? 9.956 -0.315 -1.801 1.00 91.88 82 LEU A CA 1
ATOM 643 C C . LEU A 1 82 ? 9.790 1.056 -2.472 1.00 91.88 82 LEU A C 1
ATOM 645 O O . LEU A 1 82 ? 10.776 1.689 -2.835 1.00 91.88 82 LEU A O 1
ATOM 649 N N . MET A 1 83 ? 8.559 1.564 -2.571 1.00 89.56 83 MET A N 1
ATOM 650 C CA . MET A 1 83 ? 8.301 2.895 -3.129 1.00 89.56 83 MET A CA 1
ATOM 651 C C . MET A 1 83 ? 9.097 3.988 -2.412 1.00 89.56 83 MET A C 1
ATOM 653 O O . MET A 1 83 ? 9.688 4.834 -3.071 1.00 89.56 83 MET A O 1
ATOM 657 N N . TYR A 1 84 ? 9.153 3.960 -1.079 1.00 91.19 84 TYR A N 1
ATOM 658 C CA . TYR A 1 84 ? 9.921 4.931 -0.301 1.00 91.19 84 TYR A CA 1
ATOM 659 C C . TYR A 1 84 ? 11.422 4.921 -0.637 1.00 91.19 84 TYR A C 1
ATOM 661 O O . TYR A 1 84 ? 12.047 5.981 -0.725 1.00 91.19 84 TYR A O 1
ATOM 669 N N . TYR A 1 85 ? 12.008 3.735 -0.814 1.00 89.38 85 TYR A N 1
ATOM 670 C CA . TYR A 1 85 ? 13.430 3.606 -1.136 1.00 89.38 85 TYR A CA 1
ATOM 671 C C . TYR A 1 85 ? 13.745 3.925 -2.601 1.00 89.38 85 TYR A C 1
ATOM 673 O O . TYR A 1 85 ? 14.857 4.360 -2.895 1.00 89.38 85 TYR A O 1
ATOM 681 N N . HIS A 1 86 ? 12.782 3.739 -3.505 1.00 85.31 86 HIS A N 1
ATOM 682 C CA . HIS A 1 86 ? 12.968 3.961 -4.938 1.00 85.31 86 HIS A CA 1
ATOM 683 C C . HIS A 1 86 ? 12.532 5.346 -5.427 1.00 85.31 86 HIS A C 1
ATOM 685 O O . HIS A 1 86 ? 12.992 5.770 -6.486 1.00 85.31 86 HIS A O 1
ATOM 691 N N . ASP A 1 87 ? 11.684 6.059 -4.682 1.00 86.88 87 ASP A N 1
ATOM 692 C CA . ASP A 1 87 ? 11.201 7.384 -5.064 1.00 86.88 87 ASP A CA 1
ATOM 693 C C . ASP A 1 87 ? 11.651 8.470 -4.071 1.00 86.88 87 ASP A C 1
ATOM 695 O O . ASP A 1 87 ? 11.088 8.585 -2.973 1.00 86.88 87 ASP A O 1
ATOM 699 N N . PRO A 1 88 ? 12.643 9.307 -4.438 1.00 86.94 88 PRO A N 1
ATOM 700 C CA . PRO A 1 88 ? 13.165 10.338 -3.545 1.00 86.94 88 PRO A CA 1
ATOM 701 C C . PRO A 1 88 ? 12.114 11.391 -3.181 1.00 86.94 88 PRO A C 1
ATOM 703 O O . PRO A 1 88 ? 12.215 11.998 -2.115 1.00 86.94 88 PRO A O 1
ATOM 706 N N . ARG A 1 89 ? 11.057 11.568 -3.988 1.00 88.25 89 ARG A N 1
ATOM 707 C CA . ARG A 1 89 ? 10.004 12.548 -3.695 1.00 88.25 89 ARG A CA 1
ATOM 708 C C . ARG A 1 89 ? 9.292 12.218 -2.390 1.00 88.25 89 ARG A C 1
ATOM 710 O O . ARG A 1 89 ? 8.951 13.124 -1.646 1.00 88.25 89 ARG A O 1
ATOM 717 N N . LEU A 1 90 ? 9.103 10.942 -2.041 1.00 89.00 90 LEU A N 1
ATOM 718 C CA . LEU A 1 90 ? 8.497 10.589 -0.748 1.00 89.00 90 LEU A CA 1
ATOM 719 C C . LEU A 1 90 ? 9.338 11.108 0.431 1.00 89.00 90 LEU A C 1
ATOM 721 O O . LEU A 1 90 ? 8.782 11.585 1.420 1.00 89.00 90 LEU A O 1
ATOM 725 N N . GLN A 1 91 ? 10.664 11.074 0.303 1.00 90.69 91 GLN A N 1
ATOM 726 C CA . GLN A 1 91 ? 11.592 11.595 1.309 1.00 90.69 91 GLN A CA 1
ATOM 727 C C . GLN A 1 91 ? 11.542 13.128 1.363 1.00 90.69 91 GLN A C 1
ATOM 729 O O . GLN A 1 91 ? 11.470 13.699 2.450 1.00 90.69 91 GLN A O 1
ATOM 734 N N . GLU A 1 92 ? 11.504 13.789 0.202 1.00 90.25 92 GLU A N 1
ATOM 735 C CA . GLU A 1 92 ? 11.362 15.249 0.082 1.00 90.25 92 GLU A CA 1
ATOM 736 C C . GLU A 1 92 ? 10.049 15.764 0.691 1.00 90.25 92 GLU A C 1
ATOM 738 O O . GLU A 1 92 ? 10.027 16.825 1.313 1.00 90.25 92 GLU A O 1
ATOM 743 N N . LEU A 1 93 ? 8.967 14.988 0.575 1.00 89.31 93 LEU A N 1
ATOM 744 C CA . LEU A 1 93 ? 7.664 15.286 1.182 1.00 89.31 93 LEU A CA 1
ATOM 745 C C . LEU A 1 93 ? 7.596 14.908 2.674 1.00 89.31 93 LEU A C 1
ATOM 747 O O . LEU A 1 93 ? 6.535 15.011 3.287 1.00 89.31 93 LEU A O 1
ATOM 751 N N . GLY A 1 94 ? 8.704 14.463 3.276 1.00 90.12 94 GLY A N 1
ATOM 752 C CA . GLY A 1 94 ? 8.794 14.173 4.707 1.00 90.12 94 GLY A CA 1
ATOM 753 C C . GLY A 1 94 ? 8.152 12.853 5.141 1.00 90.12 94 GLY A C 1
ATOM 754 O O . GLY A 1 94 ? 7.965 12.634 6.343 1.00 90.12 94 GLY A O 1
ATOM 755 N N . VAL A 1 95 ? 7.829 11.956 4.203 1.00 91.56 95 VAL A N 1
ATOM 756 C CA . VAL A 1 95 ? 7.371 10.602 4.539 1.00 91.56 95 VAL A CA 1
ATOM 757 C C . VAL A 1 95 ? 8.486 9.884 5.293 1.00 91.56 95 VAL A C 1
ATOM 759 O O . VAL A 1 95 ? 9.654 9.955 4.925 1.00 91.56 95 VAL A O 1
ATOM 762 N N . LYS A 1 96 ? 8.132 9.172 6.365 1.00 93.50 96 LYS A N 1
ATOM 763 C CA . LYS A 1 96 ? 9.059 8.308 7.107 1.00 93.50 96 LYS A CA 1
ATOM 764 C C . LYS A 1 96 ? 8.553 6.867 7.049 1.00 93.50 96 LYS A C 1
ATOM 766 O O . LYS A 1 96 ? 7.377 6.657 7.358 1.00 93.50 96 LYS A O 1
ATOM 771 N N . PRO A 1 97 ? 9.403 5.862 6.766 1.00 92.69 97 PRO A N 1
ATOM 772 C CA . PRO A 1 97 ? 8.980 4.462 6.682 1.00 92.69 97 PRO A CA 1
ATOM 773 C C . PRO A 1 97 ? 8.267 3.985 7.944 1.00 92.69 97 PRO A C 1
ATOM 775 O O . PRO A 1 97 ? 7.217 3.359 7.869 1.00 92.69 97 PRO A O 1
ATOM 778 N N . GLY A 1 98 ? 8.795 4.354 9.116 1.00 92.31 98 GLY A N 1
ATOM 779 C CA . GLY A 1 98 ? 8.186 4.013 10.401 1.00 92.31 98 GLY A CA 1
ATOM 780 C C . GLY A 1 98 ? 6.813 4.654 10.617 1.00 92.31 98 GLY A C 1
ATOM 781 O O . GLY A 1 98 ? 5.933 4.005 11.170 1.00 92.31 98 GLY A O 1
ATOM 782 N N . ALA A 1 99 ? 6.595 5.886 10.145 1.00 91.88 99 ALA A N 1
ATOM 783 C CA . ALA A 1 99 ? 5.293 6.550 10.245 1.00 91.88 99 ALA A CA 1
ATOM 784 C C . ALA A 1 99 ? 4.261 5.891 9.320 1.00 91.88 99 ALA A C 1
ATOM 786 O O . ALA A 1 99 ? 3.143 5.610 9.739 1.00 91.88 99 ALA A O 1
ATOM 787 N N . MET A 1 100 ? 4.670 5.560 8.095 1.00 93.50 100 MET A N 1
ATOM 788 C CA . MET A 1 100 ? 3.839 4.852 7.122 1.00 93.50 100 MET A CA 1
ATOM 789 C C . MET A 1 100 ? 3.457 3.444 7.606 1.00 93.50 100 MET A C 1
ATOM 791 O O . MET A 1 100 ? 2.287 3.068 7.565 1.00 93.50 100 MET A O 1
ATOM 795 N N . LEU A 1 101 ? 4.416 2.681 8.143 1.00 95.12 101 LEU A N 1
ATOM 796 C CA . LEU A 1 101 ? 4.131 1.385 8.767 1.00 95.12 101 LEU A CA 1
ATOM 797 C C . LEU A 1 101 ? 3.266 1.529 10.025 1.00 95.12 101 LEU A C 1
ATOM 799 O O . LEU A 1 101 ? 2.385 0.704 10.252 1.00 95.12 101 LEU A O 1
ATOM 803 N N . GLY A 1 102 ? 3.484 2.577 10.824 1.00 95.06 102 GLY A N 1
ATOM 804 C CA . GLY A 1 102 ? 2.664 2.895 11.993 1.00 95.06 102 GLY A CA 1
ATOM 805 C C . GLY A 1 102 ? 1.208 3.171 11.619 1.00 95.06 102 GLY A C 1
ATOM 806 O O . GLY A 1 102 ? 0.302 2.610 12.235 1.00 95.06 102 GLY A O 1
ATOM 807 N N . GLN A 1 103 ? 0.975 3.948 10.556 1.00 95.56 103 GLN A N 1
ATOM 808 C CA . GLN A 1 103 ? -0.357 4.151 9.988 1.00 95.56 103 GLN A CA 1
ATOM 809 C C . GLN A 1 103 ? -0.995 2.804 9.631 1.00 95.56 103 GLN A C 1
ATOM 811 O O . GLN A 1 103 ? -2.073 2.490 10.136 1.00 95.56 103 GLN A O 1
ATOM 816 N N . MET A 1 104 ? -0.315 1.969 8.841 1.00 96.75 104 MET A N 1
ATOM 817 C CA . MET A 1 104 ? -0.859 0.668 8.443 1.00 96.75 104 MET A CA 1
ATOM 818 C C . MET A 1 104 ? -1.133 -0.256 9.639 1.00 96.75 104 MET A C 1
ATOM 820 O O . MET A 1 104 ? -2.136 -0.969 9.653 1.00 96.75 104 MET A O 1
ATOM 824 N N . LEU A 1 105 ? -0.283 -0.231 10.670 1.00 96.56 105 LEU A N 1
ATOM 825 C CA . LEU A 1 105 ? -0.500 -0.991 11.902 1.00 96.56 105 LEU A CA 1
ATOM 826 C C . LEU A 1 105 ? -1.818 -0.589 12.575 1.00 96.56 105 LEU A C 1
ATOM 828 O O . LEU A 1 105 ? -2.555 -1.466 13.022 1.00 96.56 105 LEU A O 1
ATOM 832 N N . THR A 1 106 ? -2.147 0.706 12.602 1.00 96.38 106 THR A N 1
ATOM 833 C CA . THR A 1 106 ? -3.425 1.195 13.153 1.00 96.38 106 THR A CA 1
ATOM 834 C C . THR A 1 106 ? -4.622 0.930 12.239 1.00 96.38 106 THR A C 1
ATOM 836 O O . THR A 1 106 ? -5.718 0.638 12.718 1.00 96.38 106 THR A O 1
ATOM 839 N N . GLU A 1 107 ? -4.442 0.991 10.919 1.00 96.94 107 GLU A N 1
ATOM 840 C CA . GLU A 1 107 ? -5.502 0.706 9.947 1.00 96.94 107 GLU A CA 1
ATOM 841 C C . GLU A 1 107 ? -5.910 -0.773 9.986 1.00 96.94 107 GLU A C 1
ATOM 843 O O . GLU A 1 107 ? -7.095 -1.104 10.018 1.00 96.94 107 GLU A O 1
ATOM 848 N N . PHE A 1 108 ? -4.936 -1.677 10.021 1.00 96.75 108 PHE A N 1
ATOM 849 C CA . PHE A 1 108 ? -5.192 -3.112 9.898 1.00 96.75 108 PHE A CA 1
ATOM 850 C C . PHE A 1 108 ? -5.144 -3.876 11.225 1.00 96.75 108 PHE A C 1
ATOM 852 O O . PHE A 1 108 ? -5.376 -5.084 11.216 1.00 96.75 108 PHE A O 1
ATOM 859 N N . GLU A 1 109 ? -4.830 -3.206 12.341 1.00 96.12 109 GLU A N 1
ATOM 860 C CA . GLU A 1 109 ? -4.623 -3.821 13.665 1.00 96.12 109 GLU A CA 1
ATOM 861 C C . GLU A 1 109 ? -3.689 -5.043 13.582 1.00 96.12 109 GLU A C 1
ATOM 863 O O . GLU A 1 109 ? -3.934 -6.104 14.162 1.00 96.12 109 GLU A O 1
ATOM 868 N N . PHE A 1 110 ? -2.613 -4.905 12.795 1.00 95.88 110 PHE A N 1
ATOM 869 C CA . PHE A 1 110 ? -1.726 -6.007 12.432 1.00 95.88 110 PHE A CA 1
ATOM 870 C C . PHE A 1 110 ? -0.319 -5.812 13.026 1.00 95.88 110 PHE A C 1
ATOM 872 O O . PHE A 1 110 ? 0.544 -5.220 12.379 1.00 95.88 110 PHE A O 1
ATOM 879 N N . PRO A 1 111 ? -0.049 -6.314 14.248 1.00 92.88 111 PRO A N 1
ATOM 880 C CA . PRO A 1 111 ? 1.224 -6.074 14.936 1.00 92.88 111 PRO A CA 1
ATOM 881 C C . PRO A 1 111 ? 2.434 -6.714 14.236 1.00 92.88 111 PRO A C 1
ATOM 883 O O . PRO A 1 111 ? 3.544 -6.204 14.335 1.00 92.88 111 PRO A O 1
ATOM 886 N N . ASP A 1 112 ? 2.225 -7.794 13.479 1.00 95.06 112 ASP A N 1
ATOM 887 C CA . ASP A 1 112 ? 3.276 -8.502 12.735 1.00 95.06 112 ASP A CA 1
ATOM 888 C C . ASP A 1 112 ? 3.562 -7.904 11.345 1.00 95.06 112 ASP A C 1
ATOM 890 O O . ASP A 1 112 ? 4.239 -8.532 10.530 1.00 95.06 112 ASP A O 1
ATOM 894 N N . ILE A 1 113 ? 3.053 -6.709 11.034 1.00 95.75 113 ILE A N 1
ATOM 895 C CA . ILE A 1 113 ? 3.129 -6.142 9.680 1.00 95.75 113 ILE A CA 1
ATOM 896 C C . ILE A 1 113 ? 4.563 -6.029 9.144 1.00 95.75 113 ILE A C 1
ATOM 898 O O . ILE A 1 113 ? 4.794 -6.311 7.972 1.00 95.75 113 ILE A O 1
ATOM 902 N N . LEU A 1 114 ? 5.536 -5.694 9.998 1.00 95.12 114 LEU A N 1
ATOM 903 C CA . LEU A 1 114 ? 6.945 -5.615 9.603 1.00 95.12 114 LEU A CA 1
ATOM 904 C C . LEU A 1 114 ? 7.510 -6.996 9.247 1.00 95.12 114 LEU A C 1
ATOM 906 O O . LEU A 1 114 ? 8.207 -7.144 8.248 1.00 95.12 114 LEU A O 1
ATOM 910 N N . ARG A 1 115 ? 7.173 -8.022 10.036 1.00 96.56 115 ARG A N 1
ATOM 911 C CA . ARG A 1 115 ? 7.558 -9.408 9.749 1.00 96.56 115 ARG A CA 1
ATOM 912 C C . ARG A 1 115 ? 6.944 -9.871 8.428 1.00 96.56 115 ARG A C 1
ATOM 914 O O . ARG A 1 115 ? 7.661 -10.405 7.590 1.00 96.56 115 ARG A O 1
ATOM 921 N N . ALA A 1 116 ? 5.661 -9.586 8.210 1.00 97.19 116 ALA A N 1
ATOM 922 C CA . ALA A 1 116 ? 4.978 -9.903 6.960 1.00 97.19 116 ALA A CA 1
ATOM 923 C C . ALA A 1 116 ? 5.593 -9.169 5.753 1.00 97.19 116 ALA A C 1
ATOM 925 O O . ALA A 1 116 ? 5.749 -9.771 4.695 1.00 97.19 116 ALA A O 1
ATOM 926 N N . ALA A 1 117 ? 5.979 -7.898 5.901 1.00 97.06 117 ALA A N 1
ATOM 927 C CA . ALA A 1 117 ? 6.664 -7.146 4.850 1.00 97.06 117 ALA A CA 1
ATOM 928 C C . ALA A 1 117 ? 8.037 -7.756 4.517 1.00 97.06 117 ALA A C 1
ATOM 930 O O . ALA A 1 117 ? 8.353 -7.948 3.346 1.00 97.06 117 ALA A O 1
ATOM 931 N N . ASN A 1 118 ? 8.810 -8.151 5.532 1.00 96.44 118 ASN A N 1
ATOM 932 C CA . ASN A 1 118 ? 10.095 -8.826 5.337 1.00 96.44 118 ASN A CA 1
ATOM 933 C C . ASN A 1 118 ? 9.938 -10.196 4.656 1.00 96.44 118 ASN A C 1
ATOM 935 O O . ASN A 1 118 ? 10.765 -10.572 3.832 1.00 96.44 118 ASN A O 1
ATOM 939 N N . GLU A 1 119 ? 8.873 -10.946 4.948 1.00 97.06 119 GLU A N 1
ATOM 940 C CA . GLU A 1 119 ? 8.560 -12.185 4.221 1.00 97.06 119 GLU A CA 1
ATOM 941 C C . GLU A 1 119 ? 8.268 -11.909 2.733 1.00 97.06 119 GLU A C 1
ATOM 943 O O . GLU A 1 119 ? 8.639 -12.708 1.870 1.00 97.06 119 GLU A O 1
ATOM 948 N N . MET A 1 120 ? 7.637 -10.774 2.406 1.00 97.75 120 MET A N 1
ATOM 949 C CA . MET A 1 120 ? 7.413 -10.366 1.014 1.00 97.75 120 MET A CA 1
ATOM 950 C C . MET A 1 120 ? 8.713 -9.941 0.318 1.00 97.75 120 MET A C 1
ATOM 952 O O . MET A 1 120 ? 8.899 -10.283 -0.847 1.00 97.75 120 MET A O 1
ATOM 956 N N . GLU A 1 121 ? 9.627 -9.285 1.031 1.00 96.38 121 GLU A N 1
ATOM 957 C CA . GLU A 1 121 ? 10.971 -8.959 0.534 1.00 96.38 121 GLU A CA 1
ATOM 958 C C . GLU A 1 121 ? 11.729 -10.240 0.139 1.00 96.38 121 GLU A C 1
ATOM 960 O O . GLU A 1 121 ? 12.260 -10.350 -0.963 1.00 96.38 121 GLU A O 1
ATOM 965 N N . GLN A 1 122 ? 11.704 -11.275 0.987 1.00 96.62 122 GLN A N 1
ATOM 966 C CA . GLN A 1 122 ? 12.330 -12.562 0.652 1.00 96.62 122 GLN A CA 1
ATOM 967 C C . GLN A 1 122 ? 11.695 -13.206 -0.586 1.00 96.62 122 GLN A C 1
ATOM 969 O O . GLN A 1 122 ? 12.401 -13.739 -1.439 1.00 96.62 122 GLN A O 1
ATOM 974 N N . ARG A 1 123 ? 10.364 -13.129 -0.730 1.00 96.25 123 ARG A N 1
ATOM 975 C CA . ARG A 1 123 ? 9.672 -13.605 -1.940 1.00 96.25 123 ARG A CA 1
ATOM 976 C C . ARG A 1 123 ? 10.092 -12.833 -3.192 1.00 96.25 123 ARG A C 1
ATOM 978 O O . ARG A 1 123 ? 10.176 -13.451 -4.247 1.00 96.25 123 ARG A O 1
ATOM 985 N N . MET A 1 124 ? 10.344 -11.528 -3.080 1.00 95.38 124 MET A N 1
ATOM 986 C CA . MET A 1 124 ? 10.844 -10.709 -4.186 1.00 95.38 124 MET A CA 1
ATOM 987 C C . MET A 1 124 ? 12.215 -11.202 -4.659 1.00 95.38 124 MET A C 1
ATOM 989 O O . MET A 1 124 ? 12.401 -11.400 -5.852 1.00 95.38 124 MET A O 1
ATOM 993 N N . TYR A 1 125 ? 13.149 -11.475 -3.741 1.00 94.12 125 TYR A N 1
ATOM 994 C CA . TYR A 1 125 ? 14.489 -11.963 -4.104 1.00 94.12 125 TYR A CA 1
ATOM 995 C C . TYR A 1 125 ? 14.507 -13.360 -4.733 1.00 94.12 125 TYR A C 1
ATOM 997 O O . TYR A 1 125 ? 15.461 -13.703 -5.427 1.00 94.12 125 TYR A O 1
ATOM 1005 N N . LEU A 1 126 ? 13.473 -14.168 -4.494 1.00 93.62 126 LEU A N 1
ATOM 1006 C CA . LEU A 1 126 ? 13.314 -15.478 -5.128 1.00 93.62 126 LEU A CA 1
ATOM 1007 C C . LEU A 1 126 ? 12.711 -15.394 -6.539 1.00 93.62 126 LEU A C 1
ATOM 1009 O O . LEU A 1 126 ? 12.741 -16.387 -7.264 1.00 93.62 126 LEU A O 1
ATOM 1013 N N . ASP A 1 127 ? 12.153 -14.247 -6.933 1.00 91.19 127 ASP A N 1
ATOM 1014 C CA . ASP A 1 127 ? 11.681 -14.010 -8.297 1.00 91.19 127 ASP A CA 1
ATOM 1015 C C . ASP A 1 127 ? 12.854 -13.601 -9.198 1.00 91.19 127 ASP A C 1
ATOM 1017 O O . ASP A 1 127 ? 13.586 -12.664 -8.886 1.00 91.19 127 ASP A O 1
ATOM 1021 N N . GLU A 1 128 ? 13.014 -14.255 -10.353 1.00 86.62 128 GLU A N 1
ATOM 1022 C CA . GLU A 1 128 ? 14.106 -13.955 -11.298 1.00 86.62 128 GLU A CA 1
ATOM 1023 C C . GLU A 1 128 ? 14.078 -12.501 -11.800 1.00 86.62 128 GLU A C 1
ATOM 1025 O O . GLU A 1 128 ? 15.123 -11.915 -12.076 1.00 86.62 128 GLU A O 1
ATOM 1030 N N . GLY A 1 129 ? 12.886 -11.904 -11.896 1.00 84.62 129 GLY A N 1
ATOM 1031 C CA . GLY A 1 129 ? 12.696 -10.500 -12.264 1.00 84.62 129 GLY A CA 1
ATOM 1032 C C . GLY A 1 129 ? 12.692 -9.541 -11.074 1.00 84.62 129 GLY A C 1
ATOM 1033 O O . GLY A 1 129 ? 12.386 -8.365 -11.265 1.00 84.62 129 GLY A O 1
ATOM 1034 N N . GLN A 1 130 ? 12.960 -10.043 -9.862 1.00 89.25 130 GLN A N 1
ATOM 1035 C CA . GLN A 1 130 ? 12.851 -9.322 -8.590 1.00 89.25 130 GLN A CA 1
ATOM 1036 C C . GLN A 1 130 ? 11.556 -8.511 -8.482 1.00 89.25 130 GLN A C 1
ATOM 1038 O O . GLN A 1 130 ? 11.530 -7.376 -8.001 1.00 89.25 130 GLN A O 1
ATOM 1043 N N . ARG A 1 131 ? 10.450 -9.078 -8.976 1.00 92.19 131 ARG A N 1
ATOM 1044 C CA . ARG A 1 131 ? 9.154 -8.407 -8.945 1.00 92.19 131 ARG A CA 1
ATOM 1045 C C . ARG A 1 131 ? 8.618 -8.387 -7.521 1.00 92.19 131 ARG A C 1
ATOM 1047 O O . ARG A 1 131 ? 8.574 -9.435 -6.868 1.00 92.19 131 ARG A O 1
ATOM 1054 N N . PRO A 1 132 ? 8.100 -7.244 -7.048 1.00 94.00 132 PRO A N 1
ATOM 1055 C CA . PRO A 1 132 ? 7.429 -7.193 -5.759 1.00 94.00 132 PRO A CA 1
ATOM 1056 C C . PRO A 1 132 ? 6.266 -8.195 -5.737 1.00 94.00 132 PRO A C 1
ATOM 1058 O O . PRO A 1 132 ? 5.536 -8.282 -6.727 1.00 94.00 132 PRO A O 1
ATOM 1061 N N . PRO A 1 133 ? 6.000 -8.915 -4.632 1.00 96.19 133 PRO A N 1
ATOM 1062 C CA . PRO A 1 133 ? 4.952 -9.935 -4.625 1.00 96.19 133 PRO A CA 1
ATOM 1063 C C . PRO A 1 133 ? 3.557 -9.415 -4.970 1.00 96.19 133 PRO A C 1
ATOM 1065 O O . PRO A 1 133 ? 2.763 -10.148 -5.541 1.00 96.19 133 PRO A O 1
ATOM 1068 N N . LEU A 1 134 ? 3.269 -8.144 -4.676 1.00 95.81 134 LEU A N 1
ATOM 1069 C CA . LEU A 1 134 ? 2.040 -7.476 -5.106 1.00 95.81 134 LEU A CA 1
ATOM 1070 C C . LEU A 1 134 ? 1.908 -7.439 -6.639 1.00 95.81 134 LEU A C 1
ATOM 1072 O O . LEU A 1 134 ? 0.815 -7.614 -7.166 1.00 95.81 134 LEU A O 1
ATOM 1076 N N . ILE A 1 135 ? 3.017 -7.210 -7.340 1.00 94.50 135 ILE A N 1
ATOM 1077 C CA . ILE A 1 135 ? 3.103 -7.124 -8.801 1.00 94.50 135 ILE A CA 1
ATOM 1078 C C . ILE A 1 135 ? 3.035 -8.527 -9.411 1.00 94.50 135 ILE A C 1
ATOM 1080 O O . ILE A 1 135 ? 2.269 -8.753 -10.347 1.00 94.50 135 ILE A O 1
ATOM 1084 N N . LEU A 1 136 ? 3.759 -9.481 -8.816 1.00 93.44 136 LEU A N 1
ATOM 1085 C CA . LEU A 1 136 ? 3.723 -10.893 -9.197 1.00 93.44 136 LEU A CA 1
ATOM 1086 C C . LEU A 1 136 ? 2.313 -11.489 -9.054 1.00 93.44 136 LEU A C 1
ATOM 1088 O O . LEU A 1 136 ? 1.760 -12.015 -10.017 1.00 93.44 136 LEU A O 1
ATOM 1092 N N . ASP A 1 137 ? 1.711 -11.370 -7.868 1.00 94.50 137 ASP A N 1
ATOM 1093 C CA . ASP A 1 137 ? 0.376 -11.903 -7.570 1.00 94.50 137 ASP A CA 1
ATOM 1094 C C . ASP A 1 137 ? -0.723 -11.115 -8.320 1.00 94.50 137 ASP A C 1
ATOM 1096 O O . ASP A 1 137 ? -1.818 -11.631 -8.545 1.00 94.50 137 ASP A O 1
ATOM 1100 N N . GLY A 1 138 ? -0.427 -9.876 -8.732 1.00 92.44 138 GLY A N 1
ATOM 1101 C CA . GLY A 1 138 ? -1.273 -9.046 -9.590 1.00 92.44 138 GLY A CA 1
ATOM 1102 C C . GLY A 1 138 ? -1.275 -9.455 -11.066 1.00 92.44 138 GLY A C 1
ATOM 1103 O O . GLY A 1 138 ? -2.014 -8.860 -11.847 1.00 92.44 138 GLY A O 1
ATOM 1104 N N . GLY A 1 139 ? -0.476 -10.457 -11.449 1.00 91.31 139 GLY A N 1
ATOM 1105 C CA . GLY A 1 139 ? -0.427 -10.989 -12.811 1.00 91.31 139 GLY A CA 1
ATOM 1106 C C . GLY A 1 139 ? 0.423 -10.172 -13.784 1.00 91.31 139 GLY A C 1
ATOM 1107 O O . GLY A 1 139 ? 0.321 -10.387 -14.988 1.00 91.31 139 GLY A O 1
ATOM 1108 N N . VAL A 1 140 ? 1.262 -9.257 -13.290 1.00 89.44 140 VAL A N 1
ATOM 1109 C CA . VAL A 1 140 ? 2.154 -8.459 -14.140 1.00 89.44 140 VAL A CA 1
ATOM 1110 C C . VAL A 1 140 ? 3.369 -9.306 -14.533 1.00 89.44 140 VAL A C 1
ATOM 1112 O O . VAL 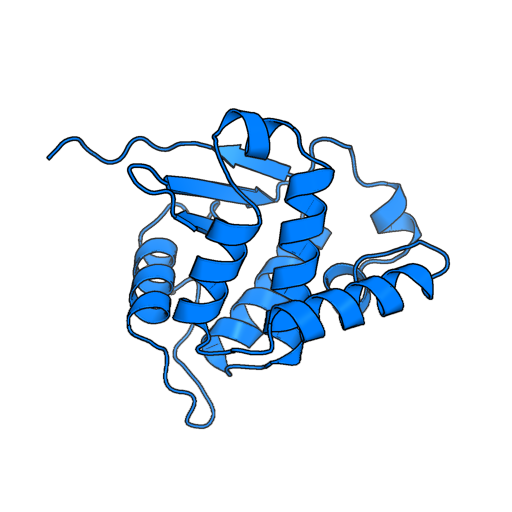A 1 140 ? 4.120 -9.812 -13.685 1.00 89.44 140 VAL A O 1
ATOM 1115 N N . SER A 1 141 ? 3.567 -9.486 -15.837 1.00 89.69 141 SER A N 1
ATOM 1116 C CA . SER A 1 141 ? 4.681 -10.280 -16.362 1.00 89.69 141 SER A CA 1
ATOM 1117 C C . SER A 1 141 ? 6.038 -9.612 -16.106 1.00 89.69 141 SER A C 1
ATOM 1119 O O . SER A 1 141 ? 6.133 -8.412 -15.860 1.00 89.69 141 SER A O 1
ATOM 1121 N N . ALA A 1 142 ? 7.123 -10.389 -16.187 1.00 87.94 142 ALA A N 1
ATOM 1122 C CA . ALA A 1 142 ? 8.480 -9.846 -16.085 1.00 87.94 142 ALA A CA 1
ATOM 1123 C C . ALA A 1 142 ? 8.780 -8.833 -17.201 1.00 87.94 142 ALA A C 1
ATOM 1125 O O . ALA A 1 142 ? 9.407 -7.810 -16.949 1.00 87.94 142 ALA A O 1
ATOM 1126 N N . ALA A 1 143 ? 8.283 -9.079 -18.418 1.00 89.06 143 ALA A N 1
ATOM 1127 C CA . ALA A 1 143 ? 8.424 -8.146 -19.531 1.00 89.06 143 ALA A CA 1
ATOM 1128 C C . ALA A 1 143 ? 7.703 -6.819 -19.252 1.00 89.06 143 ALA A C 1
ATOM 1130 O O . ALA A 1 143 ? 8.284 -5.758 -19.462 1.00 89.06 143 ALA A O 1
ATOM 1131 N N . GLU A 1 144 ? 6.473 -6.874 -18.731 1.00 88.69 144 GLU A N 1
ATOM 1132 C CA . GLU A 1 144 ? 5.732 -5.670 -18.341 1.00 88.69 144 GLU A CA 1
ATOM 1133 C C . GLU A 1 144 ? 6.413 -4.931 -17.193 1.00 88.69 144 GLU A C 1
ATOM 1135 O O . GLU A 1 144 ? 6.498 -3.713 -17.263 1.00 88.69 144 GLU A O 1
ATOM 1140 N N . TRP A 1 145 ? 6.929 -5.641 -16.181 1.00 88.19 145 TRP A N 1
ATOM 1141 C CA . TRP A 1 145 ? 7.668 -5.052 -15.056 1.00 88.19 145 TRP A CA 1
ATOM 1142 C C . TRP A 1 145 ? 8.958 -4.348 -15.489 1.00 88.19 145 TRP A C 1
ATOM 1144 O O . TRP A 1 145 ? 9.241 -3.235 -15.055 1.00 88.19 145 TRP A O 1
ATOM 1154 N N . ASN A 1 146 ? 9.713 -4.961 -16.396 1.00 85.75 146 ASN A N 1
ATOM 1155 C CA . ASN A 1 146 ? 10.960 -4.387 -16.896 1.00 85.75 146 ASN A CA 1
ATOM 1156 C C . ASN A 1 146 ? 10.730 -3.214 -17.863 1.00 85.75 146 ASN A C 1
ATOM 1158 O O . ASN A 1 146 ? 11.644 -2.427 -18.095 1.00 85.75 146 ASN A O 1
ATOM 1162 N N . ALA A 1 147 ? 9.527 -3.089 -18.430 1.00 86.56 147 ALA A N 1
ATOM 1163 C CA . ALA A 1 147 ? 9.148 -1.985 -19.309 1.00 86.56 147 ALA A CA 1
ATOM 1164 C C . ALA A 1 147 ? 8.640 -0.746 -18.548 1.00 86.56 147 ALA A C 1
ATOM 1166 O O . ALA A 1 147 ? 8.329 0.270 -19.174 1.00 86.56 147 ALA A O 1
ATOM 1167 N N . ILE A 1 148 ? 8.530 -0.817 -17.218 1.00 81.62 148 ILE A N 1
ATOM 1168 C CA . ILE A 1 148 ? 7.944 0.258 -16.419 1.00 81.62 148 ILE A CA 1
ATOM 1169 C C . ILE A 1 148 ? 8.900 1.460 -16.375 1.00 81.62 148 ILE A C 1
ATOM 1171 O O . ILE A 1 148 ? 10.043 1.324 -15.933 1.00 81.62 148 ILE A O 1
ATOM 1175 N N . PRO A 1 149 ? 8.452 2.657 -16.797 1.00 78.50 149 PRO A N 1
ATOM 1176 C CA . PRO A 1 149 ? 9.276 3.859 -16.757 1.00 78.50 149 PRO A CA 1
ATOM 1177 C C . PRO A 1 149 ? 9.487 4.291 -15.311 1.00 78.50 149 PRO A C 1
ATOM 1179 O O . PRO A 1 149 ? 8.541 4.237 -14.543 1.00 78.50 149 PRO A O 1
ATOM 1182 N N . SER A 1 150 ? 10.657 4.821 -14.947 1.00 72.00 150 SER A N 1
ATOM 1183 C CA . SER A 1 150 ? 10.984 5.248 -13.570 1.00 72.00 150 SER A CA 1
ATOM 1184 C C . SER A 1 150 ? 10.008 6.257 -12.937 1.00 72.00 150 SER A C 1
ATOM 1186 O O . SER A 1 150 ? 10.011 6.426 -11.723 1.00 72.00 150 SER A O 1
ATOM 1188 N N . THR A 1 151 ? 9.144 6.896 -13.728 1.00 73.00 151 THR A N 1
ATOM 1189 C CA . THR A 1 151 ? 8.128 7.873 -13.304 1.00 73.00 151 THR A CA 1
ATOM 1190 C C . THR A 1 151 ? 6.722 7.273 -13.156 1.00 73.00 151 THR A C 1
ATOM 1192 O O . THR A 1 151 ? 5.733 7.965 -13.365 1.00 73.00 151 THR A O 1
ATOM 1195 N N . TRP A 1 152 ? 6.605 5.979 -12.854 1.00 75.56 152 TRP A N 1
ATOM 1196 C CA . TRP A 1 152 ? 5.322 5.263 -12.742 1.00 75.56 152 TRP A CA 1
ATOM 1197 C C . TRP A 1 152 ? 4.520 5.576 -11.469 1.00 75.56 152 TRP A C 1
ATOM 1199 O O . TRP A 1 152 ? 3.337 5.229 -11.365 1.00 75.56 152 TRP A O 1
ATOM 1209 N N . LEU A 1 153 ? 5.183 6.189 -10.492 1.00 80.88 153 LEU A N 1
ATOM 1210 C CA . LEU A 1 153 ? 4.602 6.669 -9.254 1.00 80.88 153 LEU A CA 1
ATOM 1211 C C . LEU A 1 153 ? 4.319 8.167 -9.378 1.00 80.88 153 LEU A C 1
ATOM 1213 O O . LEU A 1 153 ? 5.195 8.938 -9.759 1.00 80.88 153 LEU A O 1
ATOM 1217 N N . ASP A 1 154 ? 3.122 8.588 -9.001 1.00 79.38 154 ASP A N 1
ATOM 1218 C CA . ASP A 1 154 ? 2.761 9.992 -8.878 1.00 79.38 154 ASP A CA 1
ATOM 1219 C C . ASP A 1 154 ? 2.423 10.278 -7.417 1.00 79.38 154 ASP A C 1
ATOM 1221 O O . ASP A 1 154 ? 1.541 9.655 -6.820 1.00 79.38 154 ASP A O 1
ATOM 1225 N N . VAL A 1 155 ? 3.163 11.213 -6.827 1.00 74.88 155 VAL A N 1
ATOM 1226 C CA . VAL A 1 155 ? 2.959 11.673 -5.453 1.00 74.88 155 VAL A CA 1
ATOM 1227 C C . VAL A 1 155 ? 2.614 13.150 -5.474 1.00 74.88 155 VAL A C 1
ATOM 1229 O O . VAL A 1 155 ? 3.257 13.941 -6.164 1.00 74.88 155 VAL A O 1
ATOM 1232 N N . GLY A 1 156 ? 1.586 13.522 -4.721 1.00 68.06 156 GLY A N 1
ATOM 1233 C CA . GLY A 1 156 ? 1.160 14.907 -4.579 1.00 68.06 156 GLY A CA 1
ATOM 1234 C C . GLY A 1 156 ? 0.876 15.248 -3.125 1.00 68.06 156 GLY A C 1
ATOM 1235 O O . GLY A 1 156 ? 0.339 14.432 -2.377 1.00 68.06 156 GLY A O 1
ATOM 1236 N N . ILE A 1 157 ? 1.194 16.478 -2.728 1.00 65.75 157 ILE A N 1
ATOM 1237 C CA . ILE A 1 157 ? 0.612 17.086 -1.531 1.00 65.75 157 ILE A CA 1
ATOM 1238 C C . ILE A 1 157 ? -0.601 17.877 -1.997 1.00 65.75 157 ILE A C 1
ATOM 1240 O O . ILE A 1 157 ? -0.476 18.794 -2.808 1.00 65.75 157 ILE A O 1
ATOM 1244 N N . VAL A 1 158 ? -1.774 17.551 -1.463 1.00 59.81 158 VAL A N 1
ATOM 1245 C CA . VAL A 1 158 ? -2.877 18.513 -1.441 1.00 59.81 158 VAL A CA 1
ATOM 1246 C C . VAL A 1 158 ? -2.856 19.107 -0.039 1.00 59.81 158 VAL A C 1
ATOM 1248 O O . VAL A 1 158 ? -3.134 18.362 0.907 1.00 59.81 158 VAL A O 1
ATOM 1251 N N . PRO A 1 159 ? -2.492 20.397 0.120 1.00 49.50 159 PRO A N 1
ATOM 1252 C CA . PRO A 1 159 ? -2.513 21.048 1.419 1.00 49.50 159 PRO A CA 1
ATOM 1253 C C . PRO A 1 159 ? -3.881 20.826 2.050 1.00 49.50 159 PRO A C 1
ATOM 1255 O O . PRO A 1 159 ? -4.907 21.014 1.385 1.00 49.50 159 PRO A O 1
ATOM 1258 N N . SER A 1 160 ? -3.906 20.406 3.314 1.00 48.81 160 SER A N 1
ATOM 1259 C CA . SER A 1 160 ? -5.166 20.361 4.051 1.00 48.81 160 SER A CA 1
ATOM 1260 C C . SER A 1 160 ? -5.800 21.756 3.956 1.00 48.81 160 SER A C 1
ATOM 1262 O O . SER A 1 160 ? -5.066 22.741 4.110 1.00 48.81 160 SER A O 1
ATOM 1264 N N . PRO A 1 161 ? -7.111 21.889 3.664 1.00 47.50 161 PRO A N 1
ATOM 1265 C CA . PRO A 1 161 ? -7.749 23.191 3.737 1.00 47.50 161 PRO A CA 1
ATOM 1266 C C . PRO A 1 161 ? -7.444 23.751 5.124 1.00 47.50 161 PRO A C 1
ATOM 1268 O O . PRO A 1 161 ? -7.739 23.096 6.125 1.00 47.50 161 PRO A O 1
ATOM 1271 N N . ARG A 1 162 ? -6.763 24.902 5.179 1.00 38.66 162 ARG A N 1
ATOM 1272 C CA . ARG A 1 162 ? -6.521 25.595 6.445 1.00 38.66 162 ARG A CA 1
ATOM 1273 C C . ARG A 1 162 ? -7.901 25.873 7.037 1.00 38.66 162 ARG A C 1
ATOM 1275 O O . ARG A 1 162 ? -8.676 26.597 6.415 1.00 38.66 162 ARG A O 1
ATOM 1282 N N . VAL A 1 163 ? -8.212 25.201 8.144 1.00 40.78 163 VAL A N 1
ATOM 1283 C CA . VAL A 1 163 ? -9.424 25.440 8.937 1.00 40.78 163 VAL A CA 1
ATOM 1284 C C . VAL A 1 163 ? -9.302 26.802 9.602 1.00 40.78 163 VAL A C 1
ATOM 1286 O O . VAL A 1 163 ? -8.186 27.104 10.084 1.00 40.78 163 VAL A O 1
#

Sequence (163 aa):
MNTPKIGPPVSGFKRSGALLFQVSQLNQLSPDYDYIILLEYDRVYVSFSHPPIRAAFCACRNKAMTTGDRRAVGMLAHFFLLMYYHDPRLQELGVKPGAMLGQMLTEFEFPDILRAANEMEQRMYLDEGQRPPLILDGGVSAAEWNAIPSTWLDVGIVPSPRV

Secondary structure (DSSP, 8-state):
-PPPSS----TT----HHHHHHHHHHHHS-TT--EEEEPSS-EEEEEE-SHHHHHHHHHHHHHHHHH--HHHHHHHHHHHHHHHHH-HHHHHTT--HHHHHHHHHHHHT-TTHHHHHHHHHHHHHTSTT---HHHHHTT--HHHHHT--TT-EEEEE-PPP--

Organism: NCBI:txid1738132